Protein AF-A0A250K4A7-F1 (afdb_monomer)

Secondary structure (DSSP, 8-state):
--HHHHHHT-SEEEETTEEEEEEEEE-TTS-EEEEEEEEEESSS-HHHHHHHHHHHHHHHS---S--EEE--SSS-TTEEEEEEEETTEEEEEEEEEE--STTSPPEEEEEEEEEESSTTPPS---STT--TTS--------

pLDDT: mean 70.63, std 17.75, range [25.02, 88.94]

Nearest PDB structures (foldseek):
  6e8a-assembly2_B-2  TM=5.522E-01  e=1.862E-02  Salmonella enterica subsp. enterica serovar Typhimurium
  6e8a-assembly1_A-3  TM=5.042E-01  e=1.862E-02  Salmonella enterica subsp. enterica serovar Typhimurium
  6mna-assembly1_A  TM=3.955E-01  e=2.751E-02  Mycobacterium tuberculosis H37Rv
  5h7z-assembly1_A  TM=3.984E-01  e=1.901E+00  Pseudomonas aeruginosa PAO1
  5h7y-assembly1_A  TM=3.526E-01  e=2.247E+00  Pseudomonas aeruginosa PAO1

Sequence (142 aa):
MTREEVGRLGNKVSLGNYEAHLISSFTDKGELHRVDATATFREGSCSEALGSVRRYLERDFGAPRSLKPHIPLYGGMHRRCHDWRLGAAWLQLCCAQYEIKEGRPPLIYVSVTYGVRGRDAPVGPDVEGWDPLLNIPVKGIY

Organism: NCBI:txid1189310

Foldseek 3Di:
DFPVVVVVVDQWDDQQPFTWGWDWDADPVRHTFKIKTKGKDQDDDQVVSLVRSVVVCCPVVVFDPDWPWDDQPPDDPFKIKTKDDDDQKIKMWMKGWADPDPPGRIMIMIMIMIGGDDPPDRDDDDDPPDDPVPDDPCDDDD

Mean predicted aligned error: 11.21 Å

Structure (mmCIF, N/CA/C/O backbone):
data_AF-A0A250K4A7-F1
#
_entry.id   AF-A0A250K4A7-F1
#
loop_
_atom_site.group_PDB
_atom_site.id
_atom_site.type_symbol
_atom_site.label_atom_id
_atom_site.label_alt_id
_atom_site.label_comp_id
_atom_site.label_asym_id
_atom_site.label_entity_id
_atom_site.label_seq_id
_atom_site.pdbx_PDB_ins_code
_atom_site.Cartn_x
_atom_site.Cartn_y
_atom_site.Cartn_z
_atom_site.occupancy
_atom_site.B_iso_or_equiv
_atom_site.auth_seq_id
_atom_site.auth_comp_id
_atom_site.auth_asym_id
_atom_site.auth_atom_id
_atom_site.pdbx_PDB_model_num
ATOM 1 N N . MET A 1 1 ? 3.961 0.041 -18.874 1.00 68.75 1 MET A N 1
ATOM 2 C CA . MET A 1 1 ? 2.617 0.630 -18.736 1.00 68.75 1 MET A CA 1
ATOM 3 C C . MET A 1 1 ? 2.724 2.139 -18.929 1.00 68.75 1 MET A C 1
ATOM 5 O O . MET A 1 1 ? 3.625 2.736 -18.347 1.00 68.75 1 MET A O 1
ATOM 9 N N . THR A 1 2 ? 1.881 2.729 -19.773 1.00 78.25 2 THR A N 1
ATOM 10 C CA . THR A 1 2 ? 1.850 4.158 -20.132 1.00 78.25 2 THR A CA 1
ATOM 11 C C . THR A 1 2 ? 0.827 4.933 -19.289 1.00 78.25 2 THR A C 1
ATOM 13 O O . THR A 1 2 ? 0.023 4.343 -18.565 1.00 78.25 2 THR A O 1
ATOM 16 N N . ARG A 1 3 ? 0.832 6.273 -19.376 1.00 76.94 3 ARG A N 1
ATOM 17 C CA . ARG A 1 3 ? -0.133 7.139 -18.664 1.00 76.94 3 ARG A CA 1
ATOM 18 C C . ARG A 1 3 ? -1.585 6.836 -19.032 1.00 76.94 3 ARG A C 1
ATOM 20 O O . ARG A 1 3 ? -2.444 6.816 -18.156 1.00 76.94 3 ARG A O 1
ATOM 27 N N . GLU A 1 4 ? -1.846 6.583 -20.309 1.00 79.88 4 GLU A N 1
ATOM 28 C CA . GLU A 1 4 ? -3.187 6.269 -20.812 1.00 79.88 4 GLU A CA 1
ATOM 29 C C . GLU A 1 4 ? -3.673 4.907 -20.318 1.00 79.88 4 GLU A C 1
ATOM 31 O O . GLU A 1 4 ? -4.833 4.768 -19.936 1.00 79.88 4 GLU A O 1
ATOM 36 N N . GLU A 1 5 ? -2.783 3.912 -20.274 1.00 76.38 5 GLU A N 1
ATOM 37 C CA . GLU A 1 5 ? -3.096 2.584 -19.742 1.00 76.38 5 GLU A CA 1
ATOM 38 C C . GLU A 1 5 ? -3.452 2.649 -18.254 1.00 76.38 5 GLU A C 1
ATOM 40 O O . GLU A 1 5 ? -4.452 2.062 -17.850 1.00 76.38 5 GLU A O 1
ATOM 45 N N . VAL A 1 6 ? -2.704 3.422 -17.457 1.00 73.50 6 VAL A N 1
ATOM 46 C CA . VAL A 1 6 ? -3.032 3.652 -16.039 1.00 73.50 6 VAL A CA 1
ATOM 47 C C . VAL A 1 6 ? -4.349 4.411 -15.885 1.00 73.50 6 VAL A C 1
ATOM 49 O O . VAL A 1 6 ? -5.167 4.044 -15.046 1.00 73.50 6 VAL A O 1
ATOM 52 N N . GLY A 1 7 ? -4.599 5.432 -16.709 1.00 74.25 7 GLY A N 1
ATOM 53 C CA . GLY A 1 7 ? -5.845 6.204 -16.658 1.00 74.25 7 GLY A CA 1
ATOM 54 C C . GLY A 1 7 ? -7.100 5.348 -16.867 1.00 74.25 7 GLY A C 1
ATOM 55 O O . GLY A 1 7 ? -8.136 5.618 -16.261 1.00 74.25 7 GLY A O 1
ATOM 56 N N . ARG A 1 8 ? -7.004 4.277 -17.667 1.00 80.06 8 ARG A N 1
ATOM 57 C CA . ARG A 1 8 ? -8.110 3.334 -17.910 1.00 80.06 8 ARG A CA 1
ATOM 58 C C . ARG A 1 8 ? -8.401 2.402 -16.732 1.00 80.06 8 ARG A C 1
ATOM 60 O O . ARG A 1 8 ? -9.505 1.873 -16.666 1.00 80.06 8 ARG A O 1
ATOM 67 N N . LEU A 1 9 ? -7.456 2.210 -15.808 1.00 70.12 9 LEU A N 1
ATOM 68 C CA . LEU A 1 9 ? -7.653 1.372 -14.615 1.00 70.12 9 LEU A CA 1
ATOM 69 C C . LEU A 1 9 ? -8.564 2.038 -13.570 1.00 70.12 9 LEU A C 1
ATOM 71 O O . LEU A 1 9 ? -9.042 1.370 -12.656 1.00 70.12 9 LEU A O 1
ATOM 75 N N . GLY A 1 10 ? -8.830 3.340 -13.714 1.00 72.38 10 GLY A N 1
ATOM 76 C CA . GLY A 1 10 ? -9.551 4.119 -12.716 1.00 72.38 10 GLY A CA 1
ATOM 77 C C . GLY A 1 10 ? -8.690 4.425 -11.489 1.00 72.38 10 GLY A C 1
ATOM 78 O O . GLY A 1 10 ? -7.525 4.047 -11.391 1.00 72.38 10 GLY A O 1
ATOM 79 N N . ASN A 1 11 ? -9.261 5.171 -10.545 1.00 74.50 11 ASN A N 1
ATOM 80 C CA . ASN A 1 11 ? -8.546 5.679 -9.373 1.00 74.50 11 ASN A CA 1
ATOM 81 C C . ASN A 1 11 ? -9.021 5.074 -8.049 1.00 74.50 11 ASN A C 1
ATOM 83 O O . ASN A 1 11 ? -8.473 5.438 -7.016 1.00 74.50 11 ASN A O 1
ATOM 87 N N . LYS A 1 12 ? -10.028 4.196 -8.056 1.00 78.12 12 LYS A N 1
ATOM 88 C CA . LYS A 1 12 ? -10.556 3.531 -6.861 1.00 78.12 12 LYS A CA 1
ATOM 89 C C . LYS A 1 12 ? -10.198 2.055 -6.897 1.00 78.12 12 LYS A C 1
ATOM 91 O O . LYS A 1 12 ? -10.519 1.366 -7.859 1.00 78.12 12 LYS A O 1
ATOM 96 N N . VAL A 1 13 ? -9.557 1.583 -5.840 1.00 82.88 13 VAL A N 1
ATOM 97 C CA . VAL A 1 13 ? -9.181 0.180 -5.650 1.00 82.88 13 VAL A CA 1
ATOM 98 C C . VAL A 1 13 ? -9.481 -0.252 -4.224 1.00 82.88 13 VAL A C 1
ATOM 100 O O . VAL A 1 13 ? -9.800 0.569 -3.369 1.00 82.88 13 VAL A O 1
ATOM 103 N N . SER A 1 14 ? -9.355 -1.545 -3.953 1.00 85.00 14 SER A N 1
ATOM 104 C CA . SER A 1 14 ? -9.448 -2.084 -2.599 1.00 85.00 14 SER A CA 1
ATOM 105 C C . SER A 1 14 ? -8.074 -2.546 -2.122 1.00 85.00 14 SER A C 1
ATOM 107 O O . SER A 1 14 ? -7.346 -3.227 -2.844 1.00 85.00 14 SER A O 1
ATOM 109 N N . LEU A 1 15 ? -7.721 -2.181 -0.892 1.00 83.19 15 LEU A N 1
ATOM 110 C CA . LEU A 1 15 ? -6.574 -2.709 -0.159 1.00 83.19 15 LEU A CA 1
ATOM 111 C C . LEU A 1 15 ? -7.099 -3.548 1.003 1.00 83.19 15 LEU A C 1
ATOM 113 O O . LEU A 1 15 ? -7.350 -3.033 2.092 1.00 83.19 15 LEU A O 1
ATOM 117 N N . GLY A 1 16 ? -7.325 -4.840 0.766 1.00 83.06 16 GLY A N 1
ATOM 118 C CA . GLY A 1 16 ? -8.059 -5.677 1.714 1.00 83.06 16 GLY A CA 1
ATOM 119 C C . GLY A 1 16 ? -9.455 -5.104 1.970 1.00 83.06 16 GLY A C 1
ATOM 120 O O . GLY A 1 16 ? -10.257 -4.997 1.049 1.00 83.06 16 GLY A O 1
ATOM 121 N N . ASN A 1 17 ? -9.724 -4.701 3.213 1.00 86.69 17 ASN A N 1
ATOM 122 C CA . ASN A 1 17 ? -11.027 -4.162 3.625 1.00 86.69 17 ASN A CA 1
ATOM 123 C C . ASN A 1 17 ? -11.174 -2.642 3.421 1.00 86.69 17 ASN A C 1
ATOM 125 O O . ASN A 1 17 ? -12.191 -2.080 3.819 1.00 86.69 17 ASN A O 1
ATOM 129 N N . TYR A 1 18 ? -10.172 -1.964 2.858 1.00 87.25 18 TYR A N 1
ATOM 130 C CA . TYR A 1 18 ? -10.162 -0.505 2.748 1.00 87.25 18 TYR A CA 1
ATOM 131 C C . TYR A 1 18 ? -10.359 -0.058 1.297 1.00 87.25 18 TYR A C 1
ATOM 133 O O . TYR A 1 18 ? -9.624 -0.499 0.412 1.00 87.25 18 TYR A O 1
ATOM 141 N N . GLU A 1 19 ? -11.314 0.847 1.054 1.00 88.94 19 GLU A N 1
ATOM 142 C CA . GLU A 1 19 ? -11.377 1.593 -0.209 1.00 88.94 19 GLU A CA 1
ATOM 143 C C . GLU A 1 19 ? -10.175 2.541 -0.271 1.00 88.94 19 GLU A C 1
ATOM 145 O O . GLU A 1 19 ? -9.903 3.297 0.665 1.00 88.94 19 GLU A O 1
ATOM 150 N N . ALA A 1 20 ? -9.430 2.456 -1.364 1.00 87.06 20 ALA A N 1
ATOM 151 C CA . ALA A 1 20 ? -8.172 3.142 -1.560 1.00 87.06 20 ALA A CA 1
ATOM 152 C C . ALA A 1 20 ? -8.150 3.874 -2.900 1.00 87.06 20 ALA A C 1
ATOM 154 O O . ALA A 1 20 ? -8.851 3.521 -3.851 1.00 87.06 20 ALA A O 1
ATOM 155 N N . HIS A 1 21 ? -7.286 4.877 -2.977 1.00 85.31 21 HIS A N 1
ATOM 156 C CA . HIS A 1 21 ? -7.060 5.657 -4.177 1.00 85.31 21 HIS A CA 1
ATOM 157 C C . HIS A 1 21 ? -5.717 5.326 -4.808 1.00 85.31 21 HIS A C 1
ATOM 159 O O . HIS A 1 21 ? -4.694 5.345 -4.119 1.00 85.31 21 HIS A O 1
ATOM 165 N N . LEU A 1 22 ? -5.730 5.059 -6.115 1.00 82.56 22 LEU A N 1
ATOM 166 C CA . LEU A 1 22 ? -4.515 4.899 -6.904 1.00 82.56 22 LEU A CA 1
ATOM 167 C C . LEU A 1 22 ? -3.914 6.258 -7.253 1.00 82.56 22 LEU A C 1
ATOM 169 O O . LEU A 1 22 ? -4.587 7.153 -7.765 1.00 82.56 22 LEU A O 1
ATOM 173 N N . ILE A 1 23 ? -2.615 6.372 -7.022 1.00 82.44 23 ILE A N 1
ATOM 174 C CA . ILE A 1 23 ? -1.760 7.465 -7.461 1.00 82.44 23 ILE A CA 1
ATOM 175 C C . ILE A 1 23 ? -0.618 6.818 -8.239 1.00 82.44 23 ILE A C 1
ATOM 177 O O . ILE A 1 23 ? -0.112 5.762 -7.872 1.00 82.44 23 ILE A O 1
ATOM 181 N N . SER A 1 24 ? -0.216 7.403 -9.359 1.00 81.06 24 SER A N 1
ATOM 182 C CA . SER A 1 24 ? 0.873 6.860 -10.172 1.00 81.06 24 SER A CA 1
ATOM 183 C C . SER A 1 24 ? 1.829 7.965 -10.575 1.00 81.06 24 SER A C 1
ATOM 185 O O . SER A 1 24 ? 1.408 9.084 -10.871 1.00 81.06 24 SER A O 1
ATOM 187 N N . SER A 1 25 ? 3.118 7.647 -10.599 1.00 81.19 25 SER A N 1
ATOM 188 C CA . SER A 1 25 ? 4.167 8.539 -11.075 1.00 81.19 25 SER A CA 1
ATOM 189 C C . SER A 1 25 ? 4.923 7.897 -12.231 1.00 81.19 25 SER A C 1
ATOM 191 O O . SER A 1 25 ? 5.053 6.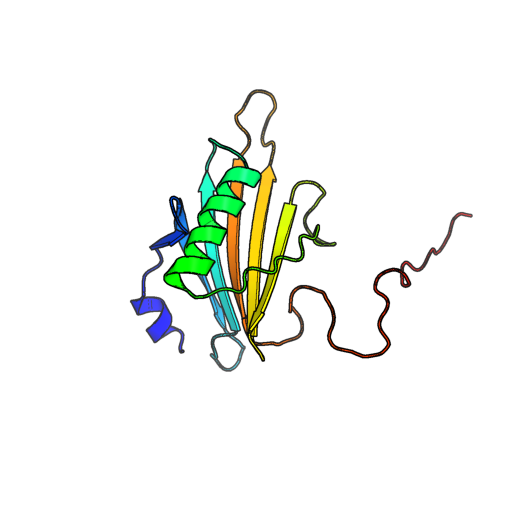676 -12.326 1.00 81.19 25 SE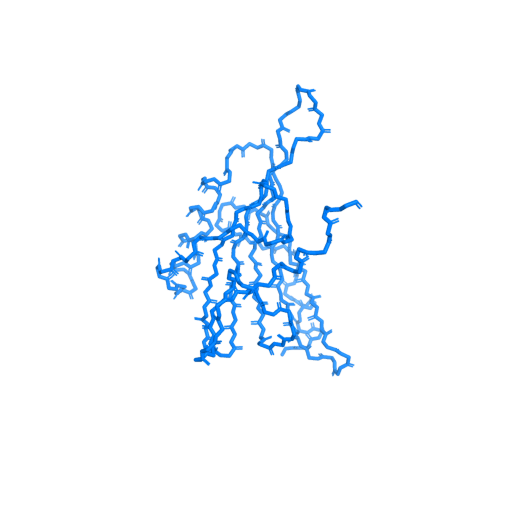R A O 1
ATOM 193 N N . PHE A 1 26 ? 5.411 8.740 -13.133 1.00 78.69 26 PHE A N 1
ATOM 194 C CA . PHE A 1 26 ? 6.089 8.333 -14.356 1.00 78.69 26 PHE A CA 1
ATOM 195 C C . PHE A 1 26 ? 7.426 9.060 -14.450 1.00 78.69 26 PHE A C 1
ATOM 197 O O . PHE A 1 26 ? 7.546 10.182 -13.958 1.00 78.69 26 PHE A O 1
ATOM 204 N N . THR A 1 27 ? 8.407 8.435 -15.091 1.00 80.31 27 THR A N 1
ATOM 205 C CA . THR A 1 27 ? 9.682 9.072 -15.430 1.00 80.31 27 THR A CA 1
ATOM 206 C C . THR A 1 27 ? 9.477 10.179 -16.469 1.00 80.31 27 THR A C 1
ATOM 208 O O . THR A 1 27 ? 8.434 10.248 -17.130 1.00 80.31 27 THR A O 1
ATOM 211 N N . ASP A 1 28 ? 10.503 11.003 -16.686 1.00 77.62 28 ASP A N 1
ATOM 212 C CA . ASP A 1 28 ? 10.503 12.025 -17.747 1.00 77.62 28 ASP A CA 1
ATOM 213 C C . ASP A 1 28 ? 10.340 11.417 -19.151 1.00 77.62 28 ASP A C 1
ATOM 215 O O . ASP A 1 28 ? 9.847 12.069 -20.067 1.00 77.62 28 ASP A O 1
ATOM 219 N N . LYS A 1 29 ? 10.697 10.135 -19.314 1.00 81.75 29 LYS A N 1
ATOM 220 C CA . LYS A 1 29 ? 10.509 9.359 -20.550 1.00 81.75 29 LYS A CA 1
ATOM 221 C C . LYS A 1 29 ? 9.096 8.775 -20.691 1.00 81.75 29 LYS A C 1
ATOM 223 O O . LYS A 1 29 ? 8.812 8.103 -21.675 1.00 81.75 29 LYS A O 1
ATOM 228 N N . GLY A 1 30 ? 8.211 9.014 -19.721 1.00 76.44 30 GLY A N 1
ATOM 229 C CA . GLY A 1 30 ? 6.825 8.540 -19.728 1.00 76.44 30 GLY A CA 1
ATOM 230 C C . GLY A 1 30 ? 6.633 7.100 -19.244 1.00 76.44 30 GLY A C 1
ATOM 231 O O . GLY A 1 30 ? 5.528 6.568 -19.353 1.00 76.44 30 GLY A O 1
ATOM 232 N N . GLU A 1 31 ? 7.668 6.471 -18.689 1.00 78.56 31 GLU A N 1
ATOM 233 C CA . GLU A 1 31 ? 7.602 5.101 -18.172 1.00 78.56 31 GLU A CA 1
ATOM 234 C C . GLU A 1 31 ? 7.046 5.096 -16.748 1.00 78.56 31 GLU A C 1
ATOM 236 O O . GLU A 1 31 ? 7.405 5.952 -15.939 1.00 78.56 31 GLU A O 1
ATOM 241 N N . LEU A 1 32 ? 6.180 4.134 -16.418 1.00 74.44 32 LEU A N 1
ATOM 242 C CA . LEU A 1 32 ? 5.649 3.996 -15.062 1.00 74.44 32 LEU A CA 1
ATOM 243 C C . LEU A 1 32 ? 6.790 3.765 -14.061 1.00 74.44 32 LEU A C 1
ATOM 245 O O . LEU A 1 32 ? 7.510 2.772 -14.146 1.00 74.44 32 LEU A O 1
ATOM 249 N N . HIS A 1 33 ? 6.931 4.684 -13.111 1.00 75.69 33 HIS A N 1
ATOM 250 C CA . HIS A 1 33 ? 7.986 4.664 -12.103 1.00 75.69 33 HIS A CA 1
ATOM 251 C C . HIS A 1 33 ? 7.489 4.083 -10.776 1.00 75.69 33 HIS A C 1
ATOM 253 O O . HIS A 1 33 ? 8.160 3.246 -10.165 1.00 75.69 33 HIS A O 1
ATOM 259 N N . ARG A 1 34 ? 6.300 4.514 -10.342 1.00 78.75 34 ARG A N 1
ATOM 260 C CA . ARG A 1 34 ? 5.710 4.135 -9.059 1.00 78.75 34 ARG A CA 1
ATOM 261 C C . ARG A 1 34 ? 4.194 4.089 -9.155 1.00 78.75 34 ARG A C 1
ATOM 263 O O . ARG A 1 34 ? 3.587 4.924 -9.826 1.00 78.75 34 ARG A O 1
ATOM 270 N N . VAL A 1 35 ? 3.594 3.150 -8.436 1.00 82.88 35 VAL A N 1
ATOM 271 C CA . VAL A 1 35 ? 2.154 3.103 -8.180 1.00 82.88 35 VAL A CA 1
ATOM 272 C C . VAL A 1 35 ? 1.945 3.048 -6.678 1.00 82.88 35 VAL A C 1
ATOM 274 O O . VAL A 1 35 ? 2.492 2.182 -6.002 1.00 82.88 35 VAL A O 1
ATOM 277 N N . ASP A 1 36 ? 1.146 3.970 -6.168 1.00 84.69 36 ASP A N 1
ATOM 278 C CA . ASP A 1 36 ? 0.717 4.045 -4.783 1.00 84.69 36 ASP A CA 1
ATOM 279 C C . ASP A 1 36 ? -0.787 3.759 -4.718 1.00 84.69 36 ASP A C 1
ATOM 281 O O . ASP A 1 36 ? -1.561 4.281 -5.514 1.00 84.69 36 ASP A O 1
ATOM 285 N N . ALA A 1 37 ? -1.217 2.967 -3.746 1.00 86.69 37 ALA A N 1
ATOM 286 C CA . ALA A 1 37 ? -2.611 2.825 -3.354 1.00 86.69 37 ALA A CA 1
ATOM 287 C C . ALA A 1 37 ? -2.737 3.292 -1.906 1.00 86.69 37 ALA A C 1
ATOM 289 O O . ALA A 1 37 ? -1.992 2.825 -1.044 1.00 86.69 37 ALA A O 1
ATOM 290 N N . THR A 1 38 ? -3.645 4.228 -1.632 1.00 87.50 38 THR A N 1
ATOM 291 C CA . THR A 1 38 ? -3.719 4.902 -0.327 1.00 87.50 38 THR A CA 1
ATOM 292 C C . THR A 1 38 ? -5.140 4.908 0.216 1.00 87.50 38 THR A C 1
ATOM 294 O O . THR A 1 38 ? -6.072 5.266 -0.496 1.00 87.50 38 THR A O 1
ATOM 297 N N . ALA A 1 39 ? -5.319 4.515 1.474 1.00 88.19 39 ALA A N 1
ATOM 298 C CA . ALA A 1 39 ? -6.601 4.571 2.164 1.00 88.19 39 ALA A CA 1
ATOM 299 C C . ALA A 1 39 ? -6.469 5.366 3.461 1.00 88.19 39 ALA A C 1
ATOM 301 O O . ALA A 1 39 ? -5.476 5.258 4.182 1.00 88.19 39 ALA A O 1
ATOM 302 N N . THR A 1 40 ? -7.488 6.173 3.749 1.00 87.31 40 THR A N 1
ATOM 303 C CA . THR A 1 40 ? -7.543 7.032 4.934 1.00 87.31 40 THR A CA 1
ATOM 304 C C . THR A 1 40 ? -8.834 6.774 5.695 1.00 87.31 40 THR A C 1
ATOM 306 O O . THR A 1 40 ? -9.909 6.765 5.102 1.00 87.31 40 THR A O 1
ATOM 309 N N . PHE A 1 41 ? -8.739 6.582 7.006 1.00 85.88 41 PHE A N 1
ATOM 310 C CA . PHE A 1 41 ? -9.877 6.242 7.860 1.00 85.88 41 PHE A CA 1
ATOM 311 C C . PHE A 1 41 ? -9.652 6.720 9.302 1.00 85.88 41 PHE A C 1
ATOM 313 O O . PHE A 1 41 ? -8.577 7.209 9.646 1.00 85.88 41 PHE A O 1
ATOM 320 N N . ARG A 1 42 ? -10.692 6.652 10.140 1.00 83.44 42 ARG A N 1
ATOM 321 C CA . ARG A 1 42 ? -10.673 7.166 11.527 1.00 83.44 42 ARG A CA 1
ATOM 322 C C . ARG A 1 42 ? -10.881 6.102 12.604 1.00 83.44 42 ARG A C 1
ATOM 324 O O . ARG A 1 42 ? -10.647 6.384 13.773 1.00 83.44 42 ARG A O 1
ATOM 331 N N . GLU A 1 43 ? -11.325 4.910 12.221 1.00 81.69 43 GLU A N 1
ATOM 332 C CA . GLU A 1 43 ? -11.636 3.811 13.138 1.00 81.69 43 GLU A CA 1
ATOM 333 C C . GLU A 1 43 ? -10.673 2.641 12.927 1.00 81.69 43 GLU A C 1
ATOM 335 O O . GLU A 1 43 ? -10.320 2.316 11.794 1.00 81.69 43 GLU A O 1
ATOM 340 N N . GLY A 1 44 ? -10.250 2.003 14.018 1.00 81.69 44 GLY A N 1
ATOM 341 C CA . GLY A 1 44 ? -9.303 0.887 13.998 1.00 81.69 44 GLY A CA 1
ATOM 342 C C . GLY A 1 44 ? -7.886 1.294 14.398 1.00 81.69 44 GLY A C 1
ATOM 343 O O . GLY A 1 44 ? -7.669 2.290 15.087 1.00 81.69 44 GLY A O 1
ATOM 344 N N . SER A 1 45 ? -6.901 0.490 13.999 1.00 83.75 45 SER A N 1
ATOM 345 C CA . SER A 1 45 ? -5.493 0.721 14.337 1.00 83.75 45 SER A CA 1
ATOM 346 C C . SER A 1 45 ? -4.564 0.411 13.169 1.00 83.75 45 SER A C 1
ATOM 348 O O . SER A 1 45 ? -4.873 -0.418 12.312 1.00 83.75 45 SER A O 1
ATOM 350 N N . CYS A 1 46 ? -3.363 0.999 13.174 1.00 83.81 46 CYS A N 1
ATOM 351 C CA . CYS A 1 46 ? -2.347 0.623 12.192 1.00 83.81 46 CYS A CA 1
ATOM 352 C C . CYS A 1 46 ? -1.995 -0.868 12.235 1.00 83.81 46 CYS A C 1
ATOM 354 O O . CYS A 1 46 ? -1.735 -1.451 11.192 1.00 83.81 46 CYS A O 1
ATOM 356 N N . SER A 1 47 ? -2.004 -1.504 13.410 1.00 84.06 47 SER A N 1
ATOM 357 C CA . SER A 1 47 ? -1.711 -2.939 13.518 1.00 84.06 47 SER A CA 1
ATOM 358 C C . SER A 1 47 ? -2.742 -3.783 12.765 1.00 84.06 47 SER A C 1
ATOM 360 O O . SER A 1 47 ? -2.388 -4.711 12.038 1.00 84.06 47 SER A O 1
ATOM 362 N N . GLU A 1 48 ? -4.019 -3.441 12.917 1.00 87.12 48 GLU A N 1
ATOM 363 C CA . GLU A 1 48 ? -5.121 -4.110 12.232 1.00 87.12 48 GLU A CA 1
ATOM 364 C C . GLU A 1 48 ? -5.069 -3.878 10.719 1.00 87.12 48 GLU A C 1
ATOM 366 O O . GLU A 1 48 ? -5.132 -4.835 9.943 1.00 87.12 48 GLU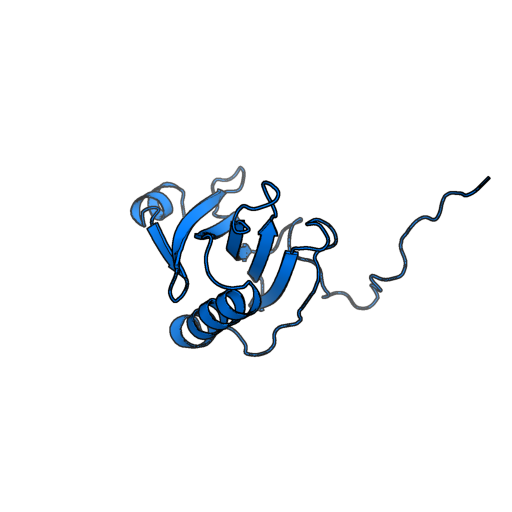 A O 1
ATOM 371 N N . ALA A 1 49 ? -4.873 -2.624 10.304 1.00 86.62 49 ALA A N 1
ATOM 372 C CA . ALA A 1 49 ? -4.817 -2.251 8.899 1.00 86.62 49 ALA A CA 1
ATOM 373 C C . ALA A 1 49 ? -3.641 -2.908 8.175 1.00 86.62 49 ALA A C 1
ATOM 375 O O . ALA A 1 49 ? -3.826 -3.523 7.125 1.00 86.62 49 ALA A O 1
ATOM 376 N N . LEU A 1 50 ? -2.448 -2.866 8.778 1.00 87.31 50 LEU A N 1
ATOM 377 C CA . LEU A 1 50 ? -1.269 -3.558 8.262 1.00 87.31 50 LEU A CA 1
ATOM 378 C C . LEU A 1 50 ? -1.527 -5.062 8.142 1.00 87.31 50 LEU A C 1
ATOM 380 O O . LEU A 1 50 ? -1.212 -5.648 7.113 1.00 87.31 50 LEU A O 1
ATOM 384 N N . GLY A 1 51 ? -2.151 -5.687 9.146 1.00 86.94 51 GLY A N 1
ATOM 385 C CA . GLY A 1 51 ? -2.501 -7.107 9.099 1.00 86.94 51 GLY A CA 1
ATOM 386 C C . GLY A 1 51 ? -3.504 -7.453 7.993 1.00 86.94 51 GLY A C 1
AT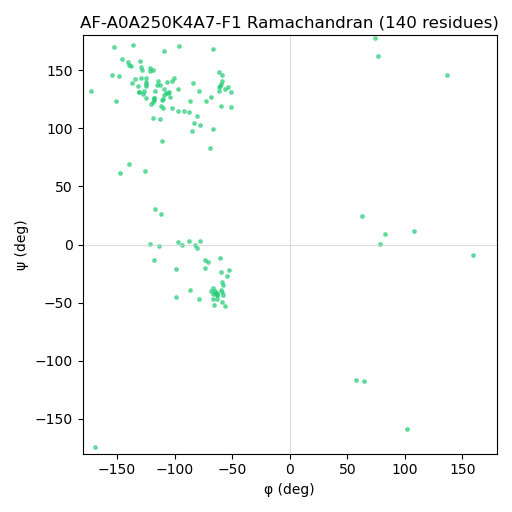OM 387 O O . GLY A 1 51 ? -3.345 -8.470 7.317 1.00 86.94 51 GLY A O 1
ATOM 388 N N . SER A 1 52 ? -4.522 -6.616 7.791 1.00 88.75 52 SER A N 1
ATOM 389 C CA . SER A 1 52 ? -5.542 -6.797 6.751 1.00 88.75 52 SER A CA 1
ATOM 390 C C . SER A 1 52 ? -4.948 -6.680 5.348 1.00 88.75 52 SER A C 1
ATOM 392 O O . SER A 1 52 ? -5.062 -7.608 4.544 1.00 88.75 52 SER A O 1
ATOM 394 N N . VAL A 1 53 ? -4.227 -5.587 5.083 1.00 88.56 53 VAL A N 1
ATOM 395 C CA . VAL A 1 53 ? -3.610 -5.338 3.775 1.00 88.56 53 VAL A CA 1
ATOM 396 C C . VAL A 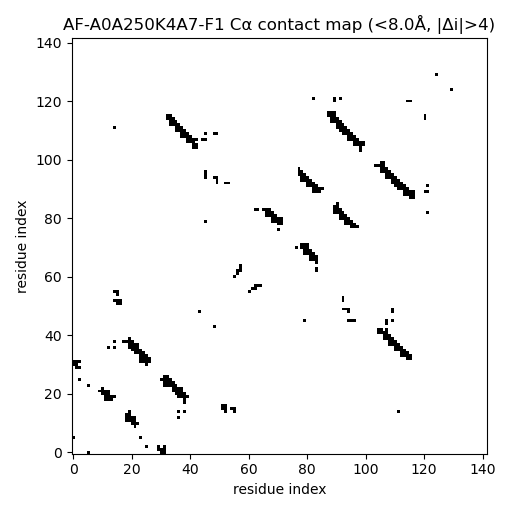1 53 ? -2.505 -6.351 3.489 1.00 88.56 53 VAL A C 1
ATOM 398 O O . VAL A 1 53 ? -2.404 -6.847 2.372 1.00 88.56 53 VAL A O 1
ATOM 401 N N . ARG A 1 54 ? -1.724 -6.751 4.498 1.00 85.12 54 ARG A N 1
ATOM 402 C CA . ARG A 1 54 ? -0.747 -7.838 4.367 1.00 85.12 54 ARG A CA 1
ATOM 403 C C . ARG A 1 54 ? -1.402 -9.129 3.881 1.00 85.12 54 ARG A C 1
ATOM 405 O O . ARG A 1 54 ? -0.925 -9.702 2.911 1.00 85.12 54 ARG A O 1
ATOM 412 N N . ARG A 1 55 ? -2.471 -9.596 4.537 1.00 86.19 55 ARG A N 1
ATOM 413 C CA . ARG A 1 55 ? -3.155 -10.842 4.139 1.00 86.19 55 ARG A CA 1
ATOM 414 C C . ARG A 1 55 ? -3.690 -10.761 2.714 1.00 86.19 55 ARG A C 1
ATOM 416 O O . ARG A 1 55 ? -3.599 -11.739 1.983 1.00 86.19 55 ARG A O 1
ATOM 423 N N . TYR A 1 56 ? -4.215 -9.600 2.330 1.00 86.88 56 TYR A N 1
ATOM 424 C CA . TYR A 1 56 ? -4.631 -9.327 0.958 1.00 86.88 56 TYR A CA 1
ATOM 425 C C . TYR A 1 56 ? -3.460 -9.472 -0.028 1.00 86.88 56 TYR A C 1
ATOM 427 O O . TYR A 1 56 ? -3.566 -10.223 -0.990 1.00 86.88 56 TYR A O 1
ATOM 435 N N . LEU A 1 57 ? -2.310 -8.853 0.253 1.00 83.56 57 LEU A N 1
ATOM 436 C CA . LEU A 1 57 ? -1.114 -8.956 -0.593 1.00 83.56 57 LEU A CA 1
ATOM 437 C C . LEU A 1 57 ? -0.539 -10.382 -0.649 1.00 83.56 57 LEU A C 1
ATOM 439 O O . LEU A 1 57 ? -0.126 -10.840 -1.710 1.00 83.56 57 LEU A O 1
ATOM 443 N N . GLU A 1 58 ? -0.519 -11.105 0.470 1.00 82.75 58 GLU A N 1
ATOM 444 C CA . GLU A 1 58 ? -0.042 -12.494 0.520 1.00 82.75 58 GLU A CA 1
ATOM 445 C C . GLU A 1 58 ? -0.961 -13.442 -0.265 1.00 82.75 58 GLU A C 1
ATOM 447 O O . GLU A 1 58 ? -0.470 -14.313 -0.981 1.00 82.75 58 GLU A O 1
ATOM 452 N N . ARG A 1 59 ? -2.285 -13.283 -0.138 1.00 83.62 59 ARG A N 1
ATOM 453 C CA . ARG A 1 59 ? -3.278 -14.170 -0.761 1.00 83.62 59 ARG A CA 1
ATOM 454 C C . ARG A 1 59 ? -3.478 -13.874 -2.244 1.00 83.62 59 ARG A C 1
ATOM 456 O O . ARG A 1 59 ? -3.487 -14.804 -3.042 1.00 83.62 59 ARG A O 1
ATOM 463 N N . ASP A 1 60 ? -3.633 -12.599 -2.590 1.00 81.00 60 ASP A N 1
ATOM 464 C CA . ASP A 1 60 ? -4.105 -12.189 -3.916 1.00 81.00 60 ASP A CA 1
ATOM 465 C C . ASP A 1 60 ? -2.940 -11.773 -4.835 1.00 81.00 60 ASP A C 1
ATOM 467 O O . ASP A 1 60 ? -3.068 -11.831 -6.055 1.00 81.00 60 ASP A O 1
ATOM 471 N N . PHE A 1 61 ? -1.779 -11.417 -4.263 1.00 72.25 61 PHE A N 1
ATOM 472 C CA . PHE A 1 61 ? -0.585 -10.982 -5.007 1.00 72.25 61 PHE A CA 1
ATOM 473 C C . PHE A 1 61 ? 0.658 -11.844 -4.743 1.00 72.25 61 PHE A C 1
ATOM 475 O O . PHE A 1 61 ? 1.724 -11.564 -5.291 1.00 72.25 61 PHE A O 1
ATOM 482 N N . GLY A 1 62 ? 0.553 -12.885 -3.908 1.00 73.94 62 GLY A N 1
ATOM 483 C CA . GLY A 1 62 ? 1.666 -13.787 -3.602 1.00 73.94 62 GLY A CA 1
ATOM 484 C C . GLY A 1 62 ? 2.853 -13.106 -2.912 1.00 73.94 62 GLY A C 1
ATOM 485 O O . GLY A 1 62 ? 3.983 -13.584 -3.028 1.00 73.94 62 GLY A O 1
ATOM 486 N N . ALA A 1 63 ? 2.630 -11.982 -2.219 1.00 69.88 63 ALA A N 1
ATOM 487 C CA . ALA A 1 63 ? 3.700 -11.269 -1.530 1.00 69.88 63 ALA A CA 1
ATOM 488 C C . ALA A 1 63 ? 4.393 -12.183 -0.492 1.00 69.88 63 ALA A C 1
ATOM 490 O O . ALA A 1 63 ? 3.718 -12.954 0.199 1.00 69.88 63 ALA A O 1
ATOM 491 N N . PRO A 1 64 ? 5.732 -12.121 -0.344 1.00 66.88 64 PRO A N 1
ATOM 492 C CA . PRO A 1 64 ? 6.445 -12.966 0.611 1.00 66.88 64 PRO A CA 1
ATOM 493 C C . PRO A 1 64 ? 5.958 -12.767 2.055 1.00 66.88 64 PRO A C 1
ATOM 495 O O . PRO A 1 64 ? 5.671 -11.657 2.486 1.00 66.88 64 PRO A O 1
ATOM 498 N N . ARG A 1 65 ? 5.960 -13.824 2.875 1.00 64.00 65 ARG A N 1
ATOM 499 C CA . ARG A 1 65 ? 5.564 -13.719 4.300 1.00 64.00 65 ARG A CA 1
ATOM 500 C C . ARG A 1 65 ? 6.577 -12.968 5.179 1.00 64.00 65 ARG A C 1
ATOM 502 O O . ARG A 1 65 ? 6.269 -12.608 6.317 1.00 64.00 65 ARG A O 1
ATOM 509 N N . SER A 1 66 ? 7.795 -12.774 4.678 1.00 57.59 66 SER A N 1
ATOM 510 C CA . SER A 1 66 ? 8.884 -12.079 5.364 1.00 57.59 66 SER A CA 1
ATOM 511 C C . SER A 1 66 ? 8.666 -10.570 5.278 1.00 57.59 66 SER A C 1
ATOM 513 O O . SER A 1 66 ? 8.905 -9.965 4.236 1.00 57.59 66 SER A O 1
ATOM 515 N N . LEU A 1 67 ? 8.202 -9.977 6.377 1.00 59.53 67 LEU A N 1
ATOM 516 C CA . LEU A 1 67 ? 8.137 -8.534 6.557 1.00 59.53 67 LEU A CA 1
ATOM 517 C C . LEU A 1 67 ? 9.299 -8.137 7.445 1.00 59.53 67 LEU A C 1
ATOM 519 O O . LEU A 1 67 ? 9.330 -8.547 8.603 1.00 59.53 67 LEU A O 1
ATOM 523 N N . LYS A 1 68 ? 10.230 -7.326 6.955 1.00 63.09 68 LYS A N 1
ATOM 524 C CA . LYS A 1 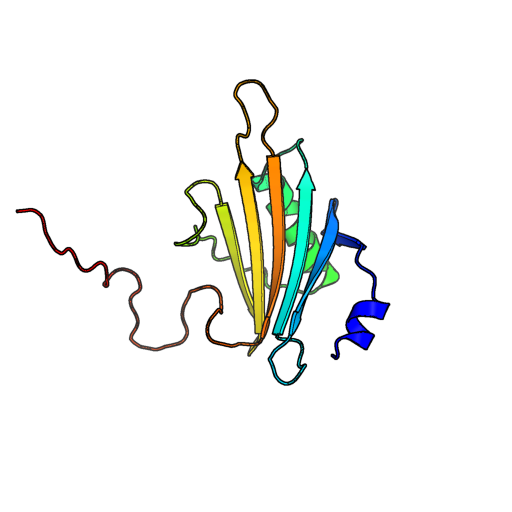68 ? 11.132 -6.609 7.857 1.00 63.09 68 LYS A CA 1
ATOM 525 C C . LYS A 1 68 ? 10.410 -5.328 8.283 1.00 63.09 68 LYS A C 1
ATOM 527 O O . LYS A 1 68 ? 10.365 -4.393 7.482 1.00 63.09 68 LYS A O 1
ATOM 532 N N . PRO A 1 69 ? 9.752 -5.285 9.464 1.00 62.69 69 PRO A N 1
ATOM 533 C CA . PRO A 1 69 ? 9.208 -4.034 9.962 1.00 62.69 69 PRO A CA 1
ATOM 534 C C . PRO A 1 69 ? 10.353 -3.042 10.145 1.00 62.69 69 PRO A C 1
ATOM 536 O O . PRO A 1 69 ? 11.403 -3.395 10.681 1.00 62.69 69 PRO A O 1
ATOM 539 N N . HIS A 1 70 ? 10.143 -1.802 9.732 1.00 65.31 70 HIS A N 1
ATOM 540 C CA . HIS A 1 70 ? 11.042 -0.708 10.058 1.00 65.31 70 HIS A CA 1
ATOM 541 C C . HIS A 1 70 ? 10.245 0.587 10.247 1.00 65.31 70 HIS A C 1
ATOM 543 O O . HIS A 1 70 ? 9.099 0.724 9.802 1.00 65.31 70 HIS A O 1
ATOM 549 N N . ILE A 1 71 ? 10.860 1.535 10.946 1.00 60.34 71 ILE A N 1
ATOM 550 C CA . ILE A 1 71 ? 10.386 2.914 11.025 1.00 60.34 71 ILE A CA 1
ATOM 551 C C . ILE A 1 71 ? 11.196 3.677 9.973 1.00 60.34 71 ILE A C 1
ATOM 553 O O . ILE A 1 71 ? 12.423 3.718 10.096 1.00 60.34 71 ILE A O 1
ATOM 557 N N . PRO A 1 72 ? 10.579 4.215 8.908 1.00 58.75 72 PRO A N 1
ATOM 558 C CA . PRO A 1 72 ? 11.326 4.957 7.904 1.00 58.75 72 PRO A CA 1
ATOM 559 C C . PRO A 1 72 ? 11.978 6.186 8.548 1.00 58.75 72 PRO A C 1
ATOM 561 O O . PRO A 1 72 ? 11.330 6.915 9.300 1.00 58.75 72 PRO A O 1
ATOM 564 N N . LEU A 1 73 ? 13.253 6.428 8.219 1.00 51.28 73 LEU A N 1
ATOM 565 C CA . LEU A 1 73 ? 14.038 7.577 8.705 1.00 51.28 73 LEU A CA 1
ATOM 566 C C . LEU A 1 73 ? 13.340 8.922 8.433 1.00 51.28 73 LEU A C 1
ATOM 568 O O . LEU A 1 73 ? 13.508 9.878 9.185 1.00 51.28 73 LEU A O 1
ATOM 572 N N . TYR A 1 74 ? 12.503 8.969 7.392 1.00 48.28 74 TYR A N 1
ATOM 573 C CA . TYR A 1 74 ? 11.661 10.103 7.034 1.00 48.28 74 TYR A CA 1
ATOM 574 C C . TYR A 1 74 ? 10.185 9.677 7.087 1.00 48.28 74 TYR A C 1
ATOM 576 O O . TYR A 1 74 ? 9.715 8.894 6.261 1.00 48.28 74 TYR A O 1
ATOM 584 N N . GLY A 1 75 ? 9.444 10.166 8.085 1.00 51.34 75 GLY A N 1
ATOM 585 C CA . GLY A 1 75 ? 8.037 9.786 8.290 1.00 51.34 75 GLY A CA 1
ATOM 586 C C . GLY A 1 75 ? 7.480 10.007 9.698 1.00 51.34 75 GLY A C 1
ATOM 587 O O . GLY A 1 75 ? 6.269 9.900 9.881 1.00 51.34 75 GLY A O 1
ATOM 588 N N . GLY A 1 76 ? 8.338 10.350 10.666 1.00 55.09 76 GLY A N 1
ATOM 589 C CA . GLY A 1 76 ? 7.957 10.567 12.064 1.00 55.09 76 GLY A CA 1
ATOM 590 C C . GLY A 1 76 ? 7.726 9.260 12.833 1.00 55.09 76 GLY A C 1
ATOM 591 O O . GLY A 1 76 ? 7.518 8.202 12.243 1.00 55.09 76 GLY A O 1
ATOM 592 N N . MET A 1 77 ? 7.733 9.331 14.170 1.00 56.50 77 MET A N 1
ATOM 593 C CA . MET A 1 77 ? 7.599 8.161 15.064 1.00 56.50 77 MET A CA 1
ATOM 594 C C . MET A 1 77 ? 6.274 7.391 14.903 1.00 56.50 77 MET A C 1
ATOM 596 O O . MET A 1 77 ? 6.142 6.280 15.410 1.00 56.50 77 MET A O 1
ATOM 600 N N . HIS A 1 78 ? 5.295 7.950 14.188 1.00 69.12 78 HIS A N 1
ATOM 601 C CA . HIS A 1 78 ? 3.961 7.369 14.046 1.00 69.12 78 HIS A CA 1
ATOM 602 C C . HIS A 1 78 ? 3.756 6.561 12.761 1.00 69.12 78 HIS A C 1
ATOM 604 O O . HIS A 1 78 ? 2.653 6.056 12.545 1.00 69.12 78 HIS A O 1
ATOM 610 N N . ARG A 1 79 ? 4.790 6.416 11.917 1.00 74.81 79 ARG A N 1
ATOM 611 C CA . ARG A 1 79 ? 4.741 5.615 10.687 1.00 74.81 79 ARG A CA 1
ATOM 612 C C . ARG A 1 79 ? 5.471 4.286 10.869 1.00 74.81 79 ARG A C 1
ATOM 614 O O . ARG A 1 79 ? 6.638 4.247 11.244 1.00 74.81 79 ARG A O 1
ATOM 621 N N . ARG A 1 80 ? 4.787 3.188 10.559 1.00 78.62 80 ARG A N 1
ATOM 622 C CA . ARG A 1 80 ? 5.332 1.825 10.532 1.00 78.62 80 ARG A CA 1
ATOM 623 C C . ARG A 1 80 ? 5.257 1.283 9.117 1.00 78.62 80 ARG A C 1
ATOM 625 O O . ARG A 1 80 ? 4.200 1.390 8.499 1.00 78.62 80 ARG A O 1
ATOM 632 N N . CYS A 1 81 ? 6.349 0.711 8.622 1.00 80.88 81 CYS A N 1
ATOM 633 C CA . CYS A 1 81 ? 6.433 0.191 7.263 1.00 80.88 81 CYS A CA 1
ATOM 634 C C . CYS A 1 81 ? 6.962 -1.243 7.224 1.00 80.88 81 CYS A C 1
ATOM 636 O O . CYS A 1 81 ? 7.720 -1.673 8.093 1.00 80.88 81 CYS A O 1
ATOM 638 N N . HIS A 1 82 ? 6.564 -1.965 6.185 1.00 80.25 82 HIS A N 1
ATOM 639 C CA . HIS A 1 82 ? 7.036 -3.290 5.827 1.00 80.25 82 HIS A CA 1
ATOM 640 C C . HIS A 1 82 ? 7.400 -3.291 4.351 1.00 80.25 82 HIS A C 1
ATOM 642 O O . HIS A 1 82 ? 6.587 -2.875 3.528 1.00 80.25 82 HIS A O 1
ATOM 648 N N . ASP A 1 83 ? 8.583 -3.801 4.029 1.00 78.00 83 ASP A N 1
ATOM 649 C CA . ASP A 1 83 ? 9.071 -3.829 2.655 1.00 78.00 83 ASP A CA 1
ATOM 650 C C . ASP A 1 83 ? 9.312 -5.253 2.167 1.00 78.00 83 ASP A C 1
ATOM 652 O O . ASP A 1 83 ? 9.709 -6.140 2.931 1.00 78.00 83 ASP A O 1
ATOM 656 N N . TRP A 1 84 ? 9.150 -5.427 0.859 1.00 76.31 84 TRP A N 1
ATOM 657 C CA . TRP A 1 84 ? 9.511 -6.624 0.122 1.00 76.31 84 TRP A CA 1
ATOM 658 C C . TRP A 1 84 ? 10.356 -6.267 -1.087 1.00 76.31 84 TRP A C 1
ATOM 660 O O . TRP A 1 84 ? 10.081 -5.297 -1.796 1.00 76.31 84 TRP A O 1
ATOM 670 N N . ARG A 1 85 ? 11.328 -7.128 -1.383 1.00 74.12 85 ARG A N 1
ATOM 671 C CA . ARG A 1 85 ? 11.996 -7.136 -2.681 1.00 74.12 85 ARG A CA 1
ATOM 672 C C . ARG A 1 85 ? 11.388 -8.186 -3.590 1.00 74.12 85 ARG A C 1
ATOM 674 O O . ARG A 1 85 ? 11.197 -9.330 -3.187 1.00 74.12 85 ARG A O 1
ATOM 681 N N . LEU A 1 86 ? 11.125 -7.772 -4.821 1.00 71.88 86 LEU A N 1
ATOM 682 C CA . LEU A 1 86 ? 10.524 -8.558 -5.892 1.00 71.88 86 LEU A CA 1
ATOM 683 C C . LEU A 1 86 ? 11.461 -8.489 -7.110 1.00 71.88 86 LEU A C 1
ATOM 685 O O . LEU A 1 86 ? 11.151 -7.887 -8.137 1.00 71.88 86 LEU A O 1
ATOM 689 N N . GLY A 1 87 ? 12.676 -9.026 -6.958 1.00 73.69 87 GLY A N 1
ATOM 690 C CA . GLY A 1 87 ? 13.740 -8.894 -7.956 1.00 73.69 87 GLY A CA 1
ATOM 691 C C . GLY A 1 87 ? 14.190 -7.438 -8.123 1.00 73.69 87 GLY A C 1
ATOM 692 O O . GLY A 1 87 ? 14.692 -6.827 -7.183 1.00 73.69 87 GLY A O 1
ATOM 693 N N . ALA A 1 88 ? 14.002 -6.876 -9.321 1.00 72.75 88 ALA A N 1
ATOM 694 C CA . ALA A 1 88 ? 14.292 -5.467 -9.615 1.00 72.75 88 ALA A CA 1
ATOM 695 C C . ALA A 1 88 ? 13.188 -4.497 -9.148 1.00 72.75 88 ALA A C 1
ATOM 697 O O . ALA A 1 88 ? 13.333 -3.285 -9.300 1.00 72.75 88 ALA A O 1
ATOM 698 N N . ALA A 1 89 ? 12.088 -5.007 -8.600 1.00 75.38 89 ALA A N 1
ATOM 699 C CA . ALA A 1 89 ? 11.012 -4.211 -8.034 1.00 75.38 89 ALA A CA 1
ATOM 700 C C . ALA A 1 89 ? 10.976 -4.323 -6.508 1.00 75.38 89 ALA A C 1
ATOM 702 O O . ALA A 1 89 ? 11.607 -5.191 -5.897 1.00 75.38 89 ALA A O 1
ATOM 703 N N . TRP A 1 90 ? 10.220 -3.432 -5.888 1.00 77.88 90 TRP A N 1
ATOM 704 C CA . TRP A 1 90 ? 9.960 -3.434 -4.461 1.00 77.88 90 TRP A CA 1
ATOM 705 C C . TRP A 1 90 ? 8.494 -3.123 -4.191 1.00 77.88 90 TRP A C 1
ATOM 707 O O . TRP A 1 90 ? 7.809 -2.468 -4.979 1.00 77.88 90 TRP A O 1
ATOM 717 N N . LEU A 1 91 ? 8.029 -3.611 -3.049 1.00 80.94 91 LEU A N 1
ATOM 718 C CA . LEU A 1 91 ? 6.716 -3.323 -2.500 1.00 80.94 91 LEU A CA 1
ATOM 719 C C . LEU A 1 91 ? 6.924 -2.771 -1.091 1.00 80.94 91 LEU A C 1
ATOM 721 O O . LEU A 1 91 ? 7.731 -3.310 -0.342 1.00 80.94 91 LEU A O 1
ATOM 725 N N . GLN A 1 92 ? 6.211 -1.714 -0.731 1.00 84.25 92 GLN A N 1
ATOM 726 C CA . GLN A 1 92 ? 6.198 -1.149 0.612 1.00 84.25 92 GLN A CA 1
ATOM 727 C C . GLN A 1 92 ? 4.757 -1.036 1.082 1.00 84.25 92 GLN A C 1
ATOM 729 O O . GLN A 1 92 ? 3.920 -0.464 0.397 1.00 84.25 92 GLN A O 1
ATOM 734 N N . LEU A 1 93 ? 4.476 -1.537 2.274 1.00 87.00 93 LEU A N 1
ATOM 735 C CA . LEU A 1 93 ? 3.228 -1.325 2.987 1.00 87.00 93 LEU A CA 1
ATOM 736 C C . LEU A 1 93 ? 3.527 -0.468 4.211 1.00 87.00 93 LEU A C 1
ATOM 738 O O . LEU A 1 93 ? 4.269 -0.894 5.090 1.00 87.00 93 LEU A O 1
ATOM 742 N N . CYS A 1 94 ? 2.927 0.710 4.300 1.00 86.19 94 CYS A N 1
ATOM 743 C CA . CYS A 1 94 ? 3.057 1.582 5.458 1.00 86.19 94 CYS A CA 1
ATOM 744 C C . CYS A 1 94 ? 1.709 1.878 6.088 1.00 86.19 94 CYS A C 1
ATOM 746 O O . CYS A 1 94 ? 0.691 1.941 5.406 1.00 86.19 94 CYS A O 1
ATOM 748 N N . CYS A 1 95 ? 1.731 2.143 7.387 1.00 86.81 95 CYS A N 1
ATOM 749 C CA . CYS A 1 95 ? 0.643 2.798 8.076 1.00 86.81 95 CYS A CA 1
ATOM 750 C C . CYS A 1 95 ? 1.175 3.928 8.949 1.00 86.81 95 CYS A C 1
ATOM 752 O O . CYS A 1 95 ? 2.185 3.758 9.632 1.00 86.81 95 CYS A O 1
ATOM 754 N N . ALA A 1 96 ? 0.496 5.066 8.926 1.00 85.75 96 ALA A N 1
ATOM 755 C CA . ALA A 1 96 ? 0.755 6.197 9.793 1.00 85.75 96 ALA A CA 1
ATOM 756 C C . ALA A 1 96 ? -0.518 6.585 10.543 1.00 85.75 96 ALA A C 1
ATOM 758 O O . ALA A 1 96 ? -1.617 6.525 9.995 1.00 85.75 96 ALA A O 1
ATOM 759 N N . GLN A 1 97 ? -0.357 6.987 11.799 1.00 81.69 97 GLN A N 1
ATOM 760 C CA . GLN A 1 97 ? -1.443 7.499 12.624 1.00 81.69 97 GLN A CA 1
ATOM 761 C C . GLN A 1 97 ? -1.141 8.948 13.002 1.00 81.69 97 GLN A C 1
ATOM 763 O O . GLN A 1 97 ? -0.080 9.238 13.546 1.00 81.69 97 GLN A O 1
ATOM 768 N N . TYR A 1 98 ? -2.075 9.850 12.718 1.00 79.19 98 TYR A N 1
ATOM 769 C CA . TYR A 1 98 ? -1.934 11.279 12.966 1.00 79.19 98 TYR A CA 1
ATOM 770 C C . TYR A 1 98 ? -3.006 11.759 13.937 1.00 79.19 98 TYR A C 1
ATOM 772 O O . TYR A 1 98 ? -4.206 11.658 13.668 1.00 79.19 98 TYR A O 1
ATOM 780 N N . GLU A 1 99 ? -2.575 12.340 15.049 1.00 75.88 99 GLU A N 1
ATOM 781 C CA . GLU A 1 99 ? -3.457 13.111 15.916 1.00 75.88 99 GLU A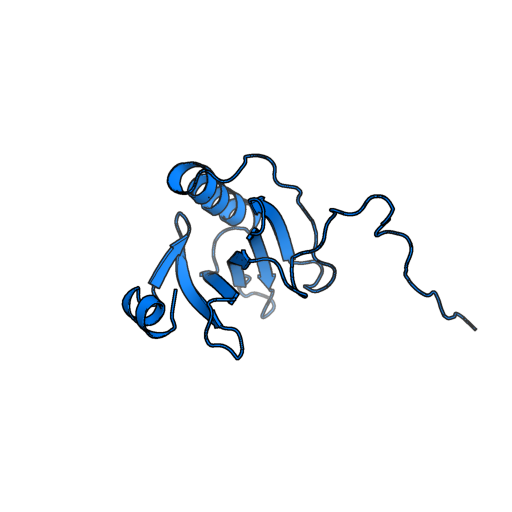 CA 1
ATOM 782 C C . GLU A 1 99 ? -3.625 14.508 15.319 1.00 75.88 99 GLU A C 1
ATOM 784 O O . GLU A 1 99 ? -2.682 15.288 15.236 1.00 75.88 99 GLU A O 1
ATOM 789 N N . ILE A 1 100 ? -4.827 14.806 14.823 1.00 70.75 100 ILE A N 1
ATOM 790 C CA . ILE A 1 100 ? -5.090 16.081 14.138 1.00 70.75 100 ILE A CA 1
ATOM 791 C C . ILE A 1 100 ? -5.468 17.172 15.145 1.00 70.75 100 ILE A C 1
ATOM 793 O O . ILE A 1 100 ? -5.094 18.329 14.970 1.00 70.75 100 ILE A O 1
ATOM 797 N N . LYS A 1 101 ? -6.252 16.814 16.169 1.00 73.00 101 LYS A N 1
ATOM 798 C CA . LYS A 1 101 ? -6.672 17.678 17.281 1.00 73.00 101 LYS A CA 1
ATOM 799 C C . LYS A 1 101 ? -6.985 16.814 18.496 1.00 73.00 101 LYS A C 1
ATOM 801 O O . LYS A 1 101 ? -7.551 15.732 18.338 1.00 73.00 101 LYS A O 1
ATOM 806 N N . GLU A 1 102 ? -6.695 17.337 19.679 1.00 71.56 102 GLU A N 1
ATOM 807 C CA . GLU A 1 102 ? -7.059 16.716 20.949 1.00 71.56 102 GLU A CA 1
ATOM 808 C C . GLU A 1 102 ? -8.579 16.467 21.015 1.00 71.56 102 GLU A C 1
ATOM 810 O O . GLU A 1 102 ? -9.384 17.303 20.590 1.00 71.56 102 GLU A O 1
ATOM 815 N N . GLY A 1 103 ? -8.976 15.269 21.450 1.00 68.88 103 GLY A N 1
ATOM 816 C CA . GLY A 1 103 ? -10.380 14.846 21.521 1.00 68.88 103 GLY A CA 1
ATOM 817 C C . GLY A 1 103 ? -11.026 14.410 20.197 1.00 68.88 103 GLY A C 1
ATOM 818 O O . GLY A 1 103 ? -12.196 14.028 20.202 1.00 68.88 103 GLY A O 1
ATOM 819 N N . ARG A 1 104 ? -10.312 14.426 19.059 1.00 71.81 104 ARG A N 1
ATOM 820 C CA . ARG A 1 104 ? -10.797 13.818 17.804 1.00 71.81 104 ARG A CA 1
ATOM 821 C C . ARG A 1 104 ? -10.161 12.446 17.574 1.00 71.81 104 ARG A C 1
ATOM 823 O O . ARG A 1 104 ? -8.967 12.303 17.825 1.00 71.81 104 ARG A O 1
ATOM 830 N N . PRO A 1 105 ? -10.905 11.470 17.014 1.00 74.44 105 PRO A N 1
ATOM 831 C CA . PRO A 1 105 ? -10.315 10.207 16.594 1.00 74.44 105 PRO A CA 1
ATOM 832 C C . PRO A 1 105 ? -9.130 10.445 15.647 1.00 74.44 105 PRO A C 1
ATOM 834 O O . PRO A 1 105 ? -9.243 11.293 14.739 1.00 74.44 105 PRO A O 1
ATOM 837 N N . PRO A 1 106 ? -8.009 9.732 15.849 1.00 78.69 106 PRO A N 1
ATOM 838 C CA . PRO A 1 106 ? -6.821 9.900 15.032 1.00 78.69 106 PRO A CA 1
ATOM 839 C C . PRO A 1 106 ? -7.126 9.548 13.575 1.00 78.69 106 PRO A C 1
ATOM 841 O O . PRO A 1 106 ? -7.967 8.702 13.272 1.00 78.69 106 PRO A O 1
ATOM 844 N N . LEU A 1 107 ? -6.443 10.220 12.655 1.00 82.81 107 LEU A N 1
ATOM 845 C CA . LEU A 1 107 ? -6.502 9.880 11.243 1.00 82.81 107 LEU A CA 1
ATOM 846 C C . LEU A 1 107 ? -5.468 8.800 10.963 1.00 82.81 107 LEU A C 1
ATOM 848 O O . LEU A 1 107 ? -4.281 8.992 11.218 1.00 82.81 107 LEU A O 1
ATOM 852 N N . ILE A 1 108 ? -5.920 7.678 10.429 1.00 85.69 108 ILE A N 1
ATOM 853 C CA . ILE A 1 108 ? -5.068 6.561 10.060 1.00 85.69 108 ILE A CA 1
ATOM 854 C C . ILE A 1 108 ? -4.942 6.553 8.544 1.00 85.69 108 ILE A C 1
ATOM 856 O O . ILE A 1 108 ? -5.930 6.649 7.818 1.00 85.69 108 ILE A O 1
ATOM 860 N N . TYR A 1 109 ? -3.706 6.449 8.085 1.00 87.31 109 TYR A N 1
ATOM 861 C CA . TYR A 1 109 ? -3.331 6.400 6.686 1.00 87.31 109 TYR A CA 1
ATOM 862 C C . TYR A 1 109 ? -2.606 5.086 6.434 1.00 87.31 109 TYR A C 1
ATOM 864 O O . TYR A 1 109 ? -1.578 4.837 7.059 1.00 87.31 109 TYR A O 1
ATOM 872 N N . VAL A 1 110 ? -3.113 4.255 5.526 1.00 88.75 110 VAL A N 1
ATOM 873 C CA . VAL A 1 110 ? -2.427 3.045 5.060 1.00 88.75 110 VAL A CA 1
ATOM 874 C C . VAL A 1 110 ? -2.102 3.193 3.580 1.00 88.75 110 VAL A C 1
ATOM 876 O O . VAL A 1 110 ? -2.928 3.663 2.798 1.00 88.75 110 VAL A O 1
ATOM 879 N N . SER A 1 111 ? -0.896 2.799 3.187 1.00 88.06 111 SER A N 1
ATOM 880 C CA . SER A 1 111 ? -0.460 2.868 1.798 1.00 88.06 111 SER A CA 1
ATOM 881 C C . SER A 1 111 ? 0.288 1.621 1.375 1.00 88.06 111 SER A C 1
ATOM 883 O O . SER A 1 111 ? 1.145 1.137 2.112 1.00 88.06 111 SER A O 1
ATOM 885 N N . VAL A 1 112 ? 0.012 1.158 0.160 1.00 87.81 112 VAL A N 1
ATOM 886 C CA . VAL A 1 112 ? 0.838 0.183 -0.550 1.00 87.81 112 VAL A CA 1
ATOM 887 C C . VAL A 1 112 ? 1.491 0.883 -1.724 1.00 87.81 112 VAL A C 1
ATOM 889 O O . VAL A 1 112 ? 0.802 1.449 -2.565 1.00 87.81 112 VAL A O 1
ATOM 892 N N . THR A 1 113 ? 2.809 0.814 -1.794 1.00 85.81 113 THR A N 1
ATOM 893 C CA . THR A 1 113 ? 3.595 1.386 -2.876 1.00 85.81 113 THR A CA 1
ATOM 894 C C . THR A 1 113 ? 4.341 0.278 -3.588 1.00 85.81 113 THR A C 1
ATOM 896 O O . THR A 1 113 ? 5.107 -0.454 -2.969 1.00 85.81 113 THR A O 1
ATOM 899 N N . TYR A 1 114 ? 4.138 0.177 -4.895 1.00 81.12 114 TYR A N 1
ATOM 900 C CA . TYR A 1 114 ? 4.941 -0.642 -5.787 1.00 81.12 114 TYR A CA 1
ATOM 901 C C . TYR A 1 114 ? 5.856 0.262 -6.610 1.00 81.12 114 TYR A C 1
ATOM 903 O O . TYR A 1 114 ? 5.404 1.239 -7.216 1.00 81.12 114 TYR A O 1
ATOM 911 N N . GLY A 1 115 ? 7.139 -0.074 -6.657 1.00 77.25 115 GLY A N 1
ATOM 912 C CA . GLY A 1 115 ? 8.124 0.654 -7.445 1.00 77.25 115 GLY A CA 1
ATOM 913 C C . GLY A 1 115 ? 9.113 -0.278 -8.126 1.00 77.25 115 GLY A C 1
ATOM 914 O O . GLY A 1 115 ? 9.382 -1.385 -7.662 1.00 77.25 115 GLY A O 1
ATOM 915 N N . VAL A 1 116 ? 9.681 0.187 -9.234 1.00 70.25 116 VAL A N 1
ATOM 916 C CA . VAL A 1 116 ? 10.805 -0.471 -9.915 1.00 70.25 116 VAL A CA 1
ATOM 917 C C . VAL A 1 116 ? 12.088 0.292 -9.559 1.00 70.25 116 VAL A C 1
ATOM 919 O O . VAL A 1 116 ? 12.054 1.512 -9.397 1.00 70.25 116 VAL A O 1
ATOM 922 N N . ARG A 1 117 ? 13.207 -0.412 -9.338 1.00 61.47 117 ARG A N 1
ATOM 923 C CA . ARG A 1 117 ? 14.445 0.144 -8.754 1.00 61.47 117 ARG A CA 1
ATOM 924 C C . ARG A 1 117 ? 14.918 1.435 -9.458 1.00 61.47 117 ARG A C 1
ATOM 926 O O . ARG A 1 117 ? 15.048 1.479 -10.677 1.00 61.47 117 ARG A O 1
ATOM 933 N N . GLY A 1 118 ? 15.219 2.449 -8.636 1.00 58.28 118 GLY A N 1
ATOM 934 C CA . GLY A 1 118 ? 15.731 3.802 -8.927 1.00 58.28 118 GLY A CA 1
ATOM 935 C C . GLY A 1 118 ? 16.176 4.486 -7.610 1.00 58.28 118 GLY A C 1
ATOM 936 O O . GLY A 1 118 ? 16.161 3.816 -6.577 1.00 58.28 118 GLY A O 1
ATOM 937 N N . ARG A 1 119 ? 16.573 5.778 -7.612 1.00 44.22 119 ARG A N 1
ATOM 938 C CA . ARG A 1 119 ? 17.148 6.507 -6.438 1.00 44.22 119 ARG A CA 1
ATOM 939 C C . ARG A 1 119 ? 16.317 6.451 -5.141 1.00 44.22 119 ARG A C 1
ATOM 941 O O . ARG A 1 119 ? 16.904 6.594 -4.077 1.00 44.22 119 ARG A O 1
ATOM 948 N N . ASP A 1 120 ? 15.013 6.185 -5.227 1.00 47.41 120 ASP A N 1
ATOM 949 C CA . ASP A 1 120 ? 14.066 6.260 -4.103 1.00 47.41 120 ASP A CA 1
ATOM 950 C C . ASP A 1 120 ? 13.517 4.890 -3.654 1.00 47.41 120 ASP A C 1
ATOM 952 O O . ASP A 1 120 ? 12.404 4.794 -3.136 1.00 47.41 120 ASP A O 1
ATOM 956 N N . ALA A 1 121 ? 14.263 3.799 -3.870 1.00 53.72 121 ALA A N 1
ATOM 957 C CA . ALA A 1 121 ? 13.897 2.506 -3.291 1.00 53.72 121 ALA A CA 1
ATOM 958 C C . ALA A 1 121 ? 13.902 2.597 -1.746 1.00 53.72 121 ALA A C 1
ATOM 960 O O . ALA A 1 121 ? 14.879 3.101 -1.181 1.00 53.72 121 ALA A O 1
ATOM 961 N N . PRO A 1 122 ? 12.856 2.113 -1.048 1.00 49.78 122 PRO A N 1
ATOM 962 C CA . PRO A 1 122 ? 12.831 2.100 0.403 1.00 49.78 122 PRO A CA 1
ATOM 963 C C . PRO A 1 122 ? 14.000 1.266 0.934 1.00 49.78 122 PRO A C 1
ATOM 965 O O . PRO A 1 122 ? 14.423 0.264 0.351 1.00 49.78 122 PRO A O 1
ATOM 968 N N . VAL A 1 123 ? 14.612 1.800 1.983 1.00 46.84 123 VAL A N 1
ATOM 969 C CA . VAL A 1 123 ? 15.993 1.524 2.370 1.00 46.84 123 VAL A CA 1
ATOM 970 C C . VAL A 1 123 ? 16.145 0.117 2.967 1.00 46.84 123 VAL A C 1
ATOM 972 O O . VAL A 1 123 ? 15.559 -0.184 4.000 1.00 46.84 123 VAL A O 1
ATOM 975 N N . GLY A 1 124 ? 17.030 -0.697 2.368 1.00 39.31 124 GLY A N 1
ATOM 976 C CA . GLY A 1 124 ? 17.745 -1.808 3.032 1.00 39.31 124 GLY A CA 1
ATOM 977 C C . GLY A 1 124 ? 17.846 -3.126 2.239 1.00 39.31 124 GLY A C 1
ATOM 978 O O . GLY A 1 124 ? 16.888 -3.515 1.578 1.00 39.31 124 GLY A O 1
ATOM 979 N N . PRO A 1 125 ? 18.947 -3.899 2.367 1.00 36.62 125 PRO A N 1
ATOM 980 C CA . PRO A 1 125 ? 20.290 -3.694 1.804 1.00 36.62 125 PRO A CA 1
ATOM 981 C C . PRO A 1 125 ? 20.554 -4.671 0.639 1.00 36.62 125 PRO A C 1
ATOM 983 O O . PRO A 1 125 ? 20.141 -5.813 0.729 1.00 36.62 125 PRO A O 1
ATOM 986 N N . ASP A 1 126 ? 21.199 -4.256 -0.454 1.00 36.41 126 ASP A N 1
ATOM 987 C CA . ASP A 1 126 ? 21.885 -5.187 -1.385 1.00 36.41 126 ASP A CA 1
ATOM 988 C C . ASP A 1 126 ? 23.198 -4.532 -1.815 1.00 36.41 126 ASP A C 1
ATOM 990 O O . ASP A 1 126 ? 23.331 -4.057 -2.942 1.00 36.41 126 ASP A O 1
ATOM 994 N N . VAL A 1 127 ? 24.134 -4.434 -0.870 1.00 34.47 127 VAL A N 1
ATOM 995 C CA . VAL A 1 127 ? 25.561 -4.260 -1.151 1.00 34.47 127 VAL A CA 1
ATOM 996 C C . VAL A 1 127 ? 26.322 -4.903 0.008 1.00 34.47 127 VAL A C 1
ATOM 998 O O . VAL A 1 127 ? 26.088 -4.542 1.164 1.00 34.47 127 VAL A O 1
ATOM 1001 N N . GLU A 1 128 ? 27.208 -5.858 -0.279 1.00 32.22 128 GLU A N 1
ATOM 1002 C CA . GLU A 1 128 ? 28.282 -6.207 0.654 1.00 32.22 128 GLU A CA 1
ATOM 1003 C C . GLU A 1 128 ? 28.995 -4.904 1.054 1.00 32.22 128 GLU A C 1
ATOM 1005 O O . GLU A 1 128 ? 29.506 -4.184 0.197 1.00 32.22 128 GLU A O 1
ATOM 1010 N N . GLY A 1 129 ? 28.966 -4.563 2.346 1.00 32.62 129 GLY A N 1
ATOM 1011 C CA . GLY A 1 129 ? 29.737 -3.447 2.906 1.00 32.62 129 GLY A CA 1
ATOM 1012 C C . GLY A 1 129 ? 28.978 -2.184 3.335 1.00 32.62 129 GLY A C 1
ATOM 1013 O O . GLY A 1 129 ? 29.638 -1.189 3.617 1.00 32.62 129 GLY A O 1
ATOM 1014 N N . TRP A 1 130 ? 27.641 -2.172 3.421 1.00 33.56 130 TRP A N 1
ATOM 1015 C CA . TRP A 1 130 ? 26.899 -1.003 3.935 1.00 33.56 130 TRP A CA 1
ATOM 1016 C C . TRP A 1 130 ? 26.198 -1.272 5.275 1.00 33.56 130 TRP A C 1
ATOM 1018 O O . TRP A 1 130 ? 25.181 -1.963 5.328 1.00 33.56 130 TRP A O 1
ATOM 1028 N N . ASP A 1 131 ? 26.738 -0.684 6.347 1.00 32.88 131 ASP A N 1
ATOM 1029 C CA . ASP A 1 131 ? 26.139 -0.615 7.685 1.00 32.88 131 ASP A CA 1
ATOM 1030 C C . ASP A 1 131 ? 25.313 0.686 7.824 1.00 32.88 131 ASP A C 1
ATOM 1032 O O . ASP A 1 131 ? 25.879 1.784 7.774 1.00 32.88 131 ASP A O 1
ATOM 1036 N N . PRO A 1 132 ? 23.978 0.611 7.978 1.00 37.66 132 PRO A N 1
ATOM 1037 C CA . PRO A 1 132 ? 23.122 1.788 8.092 1.00 37.66 132 PRO A CA 1
ATOM 1038 C C . PRO A 1 132 ? 23.144 2.451 9.483 1.00 37.66 132 PRO A C 1
ATOM 1040 O O . PRO A 1 132 ? 22.433 3.435 9.677 1.00 37.66 132 PRO A O 1
ATOM 1043 N N . LEU A 1 133 ? 23.947 1.972 10.444 1.00 38.84 133 LEU A N 1
ATOM 1044 C CA . LEU A 1 133 ? 24.121 2.615 11.757 1.00 38.84 133 LEU A CA 1
ATOM 1045 C C . LEU A 1 133 ? 25.318 3.582 11.832 1.00 38.84 133 LEU A C 1
ATOM 1047 O O . LEU A 1 133 ? 25.519 4.212 12.869 1.00 38.84 133 LEU A O 1
ATOM 1051 N N . LEU A 1 134 ? 26.092 3.753 10.753 1.00 33.50 134 LEU A N 1
ATOM 1052 C CA . LEU A 1 134 ? 27.391 4.442 10.795 1.00 33.50 134 LEU A CA 1
ATOM 1053 C C . LEU A 1 134 ? 27.507 5.736 9.973 1.00 33.50 134 LEU A C 1
ATOM 1055 O O . LEU A 1 134 ? 28.603 6.069 9.542 1.00 33.50 134 LEU A O 1
ATOM 1059 N N . ASN A 1 135 ? 26.440 6.520 9.776 1.00 34.03 135 ASN A N 1
ATOM 1060 C CA . ASN A 1 135 ? 26.602 7.879 9.225 1.00 34.03 135 ASN A CA 1
ATOM 1061 C C . ASN A 1 135 ? 25.574 8.898 9.741 1.00 34.03 135 ASN A C 1
ATOM 1063 O O . ASN A 1 135 ? 24.846 9.531 8.978 1.00 34.03 135 ASN A O 1
ATOM 1067 N N . ILE A 1 136 ? 25.581 9.126 11.055 1.00 29.62 136 ILE A N 1
ATOM 1068 C CA . ILE A 1 136 ? 25.323 10.473 11.573 1.00 29.62 136 ILE A CA 1
ATOM 1069 C C . ILE A 1 136 ? 26.686 11.174 11.601 1.00 29.62 136 ILE A C 1
ATOM 1071 O O . ILE A 1 136 ? 27.538 10.768 12.395 1.00 29.62 136 ILE A O 1
ATOM 1075 N N . PRO A 1 137 ? 26.940 12.225 10.802 1.00 27.92 137 PRO A N 1
ATOM 1076 C CA . PRO A 1 137 ? 27.989 13.152 11.169 1.00 27.92 137 PRO A CA 1
ATOM 1077 C C . PRO A 1 137 ? 27.518 13.855 12.443 1.00 27.92 137 PRO A C 1
ATOM 1079 O O . PR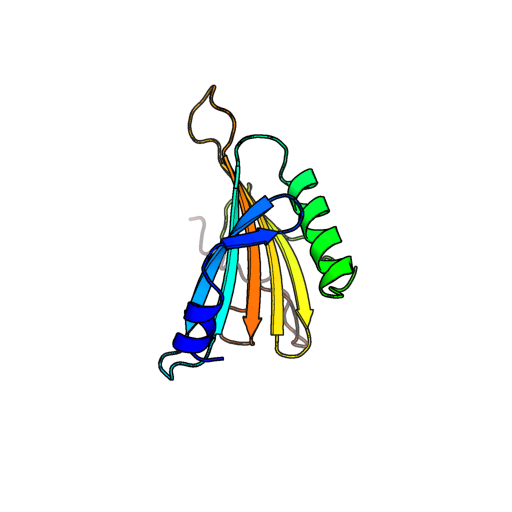O A 1 137 ? 26.723 14.792 12.399 1.00 27.92 137 PRO A O 1
ATOM 1082 N N . VAL A 1 138 ? 28.001 13.396 13.597 1.00 35.94 138 VAL A N 1
ATOM 1083 C CA . VAL A 1 138 ? 27.989 14.202 14.817 1.00 35.94 138 VAL A CA 1
ATOM 1084 C C . VAL A 1 138 ? 29.008 15.324 14.600 1.00 35.94 138 VAL A C 1
ATOM 1086 O O . VAL A 1 138 ? 30.174 15.227 14.965 1.00 35.94 138 VAL A O 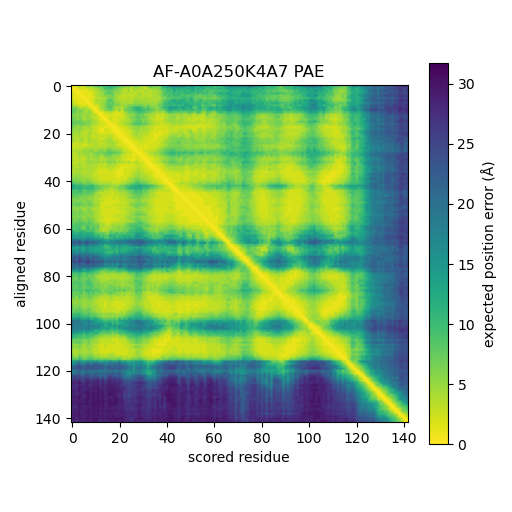1
ATOM 1089 N N . LYS A 1 139 ? 28.565 16.387 13.930 1.00 27.69 139 LYS A N 1
ATOM 1090 C CA . LYS A 1 139 ? 29.107 17.743 14.053 1.00 27.69 139 LYS A CA 1
ATOM 1091 C C . LYS A 1 139 ? 28.019 18.538 14.766 1.00 27.69 139 LYS A C 1
ATOM 1093 O O . LYS A 1 139 ? 26.939 18.682 14.219 1.00 27.69 139 LYS A O 1
ATOM 1098 N N . GLY A 1 140 ? 28.184 19.089 15.950 1.00 25.02 140 GLY A N 1
ATOM 1099 C CA . GLY A 1 140 ? 29.242 19.065 16.939 1.00 25.02 140 GLY A CA 1
ATOM 1100 C C . GLY A 1 140 ? 28.630 19.800 18.129 1.00 25.02 140 GLY A C 1
ATOM 1101 O O . GLY A 1 140 ? 27.988 20.832 17.944 1.00 25.02 140 GLY A O 1
ATOM 1102 N N . ILE A 1 141 ? 28.748 19.227 19.321 1.00 33.16 141 ILE A N 1
ATOM 1103 C CA . ILE A 1 141 ? 28.524 19.961 20.562 1.00 33.16 141 ILE A CA 1
ATOM 1104 C C . ILE A 1 141 ? 29.850 20.661 20.840 1.00 33.16 141 ILE A C 1
ATOM 1106 O O . ILE A 1 141 ? 30.803 19.977 21.197 1.00 33.16 141 ILE A O 1
ATOM 1110 N N . TYR A 1 142 ? 29.898 21.971 20.600 1.00 36.47 142 TYR A N 1
ATOM 1111 C CA . TYR A 1 142 ? 30.665 22.974 21.346 1.00 36.47 142 TYR A CA 1
ATOM 1112 C C . TYR A 1 142 ? 29.982 24.326 21.156 1.00 36.47 142 TYR A C 1
ATOM 1114 O O . TYR A 1 142 ? 29.659 24.651 19.990 1.00 36.47 142 TYR A O 1
#

Radius of gyration: 17.1 Å; Cα contacts (8 Å, |Δi|>4): 231; chains: 1; bounding box: 42×37×42 Å

Solvent-accessible surface area (backbone atoms only — not comparable to full-atom values): 8561 Å² total; per-residue (Å²): 108,46,69,69,62,53,61,72,68,56,49,72,47,71,50,53,91,36,70,21,38,54,47,75,43,58,45,97,88,50,44,66,41,37,40,36,37,39,29,74,47,59,80,86,50,59,70,56,51,52,52,43,33,47,52,36,37,39,72,78,66,64,44,75,90,69,61,60,75,46,66,54,96,78,66,58,98,50,26,45,31,31,47,44,78,58,84,68,28,37,40,36,42,35,27,35,58,42,78,84,48,92,96,50,75,38,44,36,38,40,36,41,35,41,36,54,73,59,101,80,58,82,88,81,85,94,58,97,87,74,68,91,87,75,77,76,81,86,79,70,97,127